Protein AF-A0A835UL61-F1 (afdb_monomer_lite)

InterPro domains:
  IPR015943 WD40/YVTN repeat-like-containing domain superfamily [G3DSA:2.130.10.10] (7-158)
  IPR036322 WD40-repeat-containing domain superfamily [SSF50978] (49-144)
  IPR045260 Guanine nucleotide-exchange factor Sec12-like [PTHR23284] (8-159)

Organism: Vanilla planifolia (NCBI:txid51239)

Structure (mmCIF, N/CA/C/O backbone):
data_AF-A0A835UL61-F1
#
_entry.id   AF-A0A835UL61-F1
#
loop_
_atom_site.group_PDB
_atom_site.id
_atom_site.type_symbol
_atom_site.label_atom_id
_atom_site.label_alt_id
_atom_site.label_comp_id
_atom_site.label_asym_id
_atom_site.label_entity_id
_atom_site.label_seq_id
_atom_site.pdbx_PDB_ins_code
_atom_site.Cartn_x
_atom_site.Cartn_y
_atom_site.Cartn_z
_atom_site.occupancy
_atom_site.B_iso_or_equiv
_atom_site.auth_seq_id
_atom_site.auth_comp_id
_atom_site.auth_asym_id
_atom_site.auth_atom_id
_atom_site.pdbx_PDB_model_num
ATOM 1 N N . MET A 1 1 ? -6.998 20.686 16.077 1.00 37.12 1 MET A N 1
ATOM 2 C CA . MET A 1 1 ? -5.991 19.841 15.405 1.00 37.12 1 MET A CA 1
ATOM 3 C C . MET A 1 1 ? -6.450 19.645 13.977 1.00 37.12 1 MET A C 1
ATOM 5 O O . MET A 1 1 ? -7.524 19.101 13.763 1.00 37.12 1 MET A O 1
ATOM 9 N N . GLU A 1 2 ? -5.721 20.209 13.023 1.00 37.12 2 GLU A N 1
ATOM 10 C CA . GLU A 1 2 ? -6.037 20.100 11.600 1.00 37.12 2 GLU A CA 1
ATOM 11 C C . GLU A 1 2 ? -5.732 18.664 11.149 1.00 37.12 2 GLU A C 1
ATOM 13 O O . GLU A 1 2 ? -4.652 18.146 11.436 1.00 37.12 2 GLU A O 1
ATOM 18 N N . ARG A 1 3 ? -6.698 17.980 10.522 1.00 50.25 3 ARG A N 1
ATOM 19 C CA . ARG A 1 3 ? -6.484 16.624 9.993 1.00 50.25 3 ARG A CA 1
ATOM 20 C C . ARG A 1 3 ? -5.3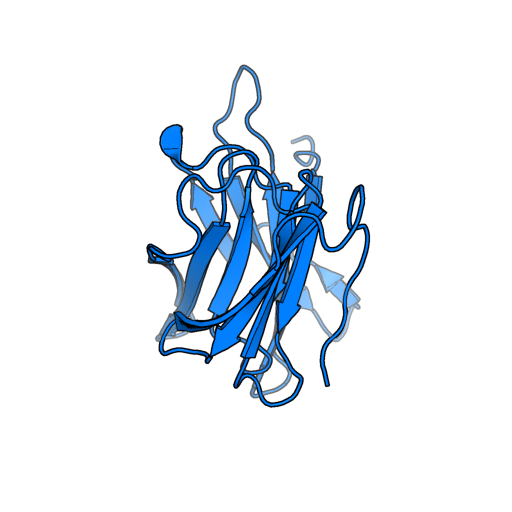74 16.697 8.946 1.00 50.25 3 ARG A C 1
ATOM 22 O O . ARG A 1 3 ? -5.535 17.383 7.939 1.00 50.25 3 ARG A O 1
ATOM 29 N N . ALA A 1 4 ? -4.266 15.995 9.174 1.00 51.75 4 ALA A N 1
ATOM 30 C CA . ALA A 1 4 ? -3.198 15.900 8.190 1.00 51.75 4 ALA A CA 1
ATOM 31 C C . ALA A 1 4 ? -3.766 15.359 6.866 1.00 51.75 4 ALA A C 1
ATOM 33 O O . ALA A 1 4 ? -4.466 14.344 6.829 1.00 51.75 4 ALA A O 1
ATOM 34 N N . LYS A 1 5 ? -3.524 16.091 5.775 1.00 61.44 5 LYS A N 1
ATOM 35 C CA . LYS A 1 5 ? -4.080 15.796 4.453 1.00 61.44 5 LYS A CA 1
ATOM 36 C C . LYS A 1 5 ? -3.384 14.557 3.880 1.00 61.44 5 LYS A C 1
ATOM 38 O O . LYS A 1 5 ? -2.250 14.650 3.420 1.00 61.44 5 LYS A O 1
ATOM 43 N N . GLY A 1 6 ? -4.051 13.403 3.932 1.00 66.38 6 GLY A N 1
ATOM 44 C CA . GLY A 1 6 ? -3.567 12.171 3.301 1.00 66.38 6 GLY A CA 1
ATOM 45 C C . GLY A 1 6 ? -3.378 12.348 1.790 1.00 66.38 6 GLY A C 1
ATOM 46 O O . GLY A 1 6 ? -4.195 13.004 1.142 1.00 66.38 6 GLY A O 1
ATOM 47 N N . SER A 1 7 ? -2.296 11.795 1.236 1.00 85.44 7 SER A N 1
ATOM 48 C CA . SER A 1 7 ? -2.016 11.802 -0.210 1.00 85.44 7 SER A CA 1
ATOM 49 C C . SER A 1 7 ? -2.665 10.628 -0.935 1.00 85.44 7 SER A C 1
ATOM 51 O O . SER A 1 7 ? -3.016 10.746 -2.105 1.00 85.44 7 SER A O 1
ATOM 53 N N . CYS A 1 8 ? -2.812 9.499 -0.248 1.00 93.62 8 CYS A N 1
ATOM 54 C CA . CYS A 1 8 ? -3.314 8.249 -0.800 1.00 93.62 8 CYS A CA 1
ATOM 55 C C . CYS A 1 8 ? -4.001 7.433 0.297 1.00 93.62 8 CYS A C 1
ATOM 57 O O . CYS A 1 8 ? -3.710 7.602 1.483 1.00 93.62 8 CYS A O 1
ATOM 59 N N . ALA A 1 9 ? -4.923 6.554 -0.087 1.00 96.12 9 ALA A N 1
ATOM 60 C CA . ALA A 1 9 ? -5.604 5.661 0.841 1.00 96.12 9 ALA A CA 1
ATOM 61 C C . ALA A 1 9 ? -6.087 4.391 0.137 1.00 96.12 9 ALA A C 1
ATOM 63 O O . ALA A 1 9 ? -6.297 4.401 -1.076 1.00 96.12 9 ALA A O 1
ATOM 64 N N . 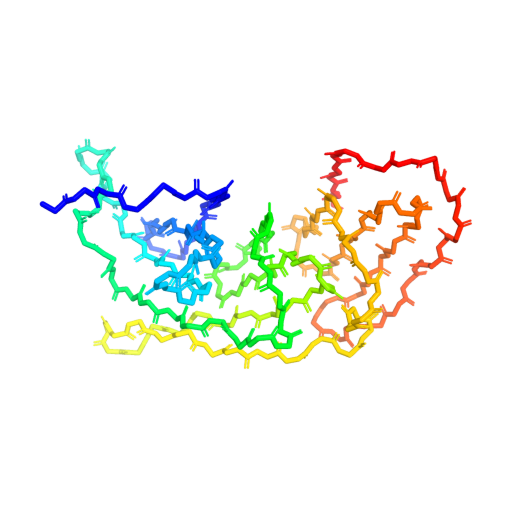SER A 1 10 ? -6.282 3.314 0.896 1.00 96.88 10 SER A N 1
ATOM 65 C CA . SER A 1 10 ? -6.922 2.091 0.407 1.00 96.88 10 SER A CA 1
ATOM 66 C C . SER A 1 10 ? -7.663 1.359 1.524 1.00 96.88 10 SER A C 1
ATOM 68 O O . SER A 1 10 ? -7.357 1.521 2.708 1.00 96.88 10 SER A O 1
ATOM 70 N N . TRP A 1 11 ? -8.656 0.560 1.141 1.00 96.50 11 TRP A N 1
ATOM 71 C CA . TRP A 1 11 ? -9.428 -0.269 2.061 1.00 96.50 11 TRP A CA 1
ATOM 72 C C . TRP A 1 11 ? -8.704 -1.580 2.341 1.00 96.50 11 TRP A C 1
ATOM 74 O O . TRP A 1 11 ? -8.285 -2.272 1.419 1.00 96.50 11 TRP A O 1
ATOM 84 N N . ILE A 1 12 ? -8.656 -1.964 3.611 1.00 95.62 12 ILE A N 1
ATOM 85 C CA . ILE A 1 12 ? -8.206 -3.275 4.061 1.00 95.62 12 ILE A CA 1
ATOM 86 C C . ILE A 1 12 ? -9.436 -4.034 4.543 1.00 95.62 12 ILE A C 1
ATOM 88 O O . ILE A 1 12 ? -10.032 -3.706 5.572 1.00 95.62 12 ILE A O 1
ATOM 92 N N . ARG A 1 13 ? -9.841 -5.042 3.772 1.00 92.19 13 ARG A N 1
ATOM 93 C CA . ARG A 1 13 ? -10.934 -5.944 4.139 1.00 92.19 13 ARG A CA 1
ATOM 94 C C . ARG A 1 13 ? -10.337 -7.159 4.819 1.00 92.19 13 ARG A C 1
ATOM 96 O O . ARG A 1 13 ? -9.512 -7.832 4.217 1.00 92.19 13 ARG A O 1
ATOM 103 N N . ARG A 1 14 ? -10.745 -7.422 6.055 1.00 87.44 14 ARG A N 1
ATOM 104 C CA . ARG A 1 14 ? -10.280 -8.567 6.839 1.00 87.44 14 ARG A CA 1
ATOM 105 C C . ARG A 1 14 ? -11.427 -9.556 7.067 1.00 87.44 14 ARG A C 1
ATOM 107 O O . ARG A 1 14 ? -12.590 -9.205 6.833 1.00 87.44 14 ARG A O 1
ATOM 114 N N . PRO A 1 15 ? -11.125 -10.780 7.531 1.00 79.50 15 PRO A N 1
ATOM 115 C CA . PRO A 1 15 ? -12.147 -11.703 8.011 1.00 79.50 15 PRO A CA 1
ATOM 116 C C . PRO A 1 15 ? -13.069 -11.064 9.068 1.00 79.50 15 PRO A C 1
ATOM 118 O O . PRO A 1 15 ? -12.748 -10.033 9.663 1.00 79.50 15 PRO A O 1
ATOM 121 N N . GLU A 1 16 ? -14.234 -11.677 9.296 1.00 79.62 16 GLU A N 1
ATOM 122 C CA . GLU A 1 16 ? -15.216 -11.243 10.312 1.00 79.62 16 GLU A CA 1
ATOM 123 C C . GLU A 1 16 ? -15.807 -9.834 10.094 1.00 79.62 16 GLU A C 1
ATOM 125 O O . GLU A 1 16 ? -16.258 -9.185 11.035 1.00 79.62 16 GLU A O 1
ATOM 130 N N . ASN A 1 17 ? -15.839 -9.346 8.847 1.00 73.12 17 ASN A N 1
ATOM 131 C CA . ASN A 1 17 ? -16.343 -8.013 8.477 1.00 73.12 17 ASN A CA 1
ATOM 132 C C . ASN A 1 17 ? -15.594 -6.841 9.139 1.00 73.12 17 ASN A C 1
ATOM 134 O O . ASN A 1 17 ? -16.114 -5.722 9.186 1.00 73.12 17 ASN A O 1
ATOM 138 N N . LYS A 1 18 ? -14.363 -7.059 9.617 1.00 85.81 18 LYS A N 1
ATOM 139 C CA . LYS A 1 18 ? -13.488 -5.963 10.039 1.00 85.81 18 LYS A CA 1
ATOM 140 C C . LYS A 1 18 ? -13.003 -5.218 8.793 1.00 85.81 18 LYS A C 1
ATOM 142 O O . LYS A 1 18 ? -12.308 -5.778 7.944 1.00 85.81 18 LYS A O 1
ATOM 147 N N . VAL A 1 19 ? -13.374 -3.946 8.685 1.00 93.31 19 VAL A N 1
ATOM 148 C CA . VAL A 1 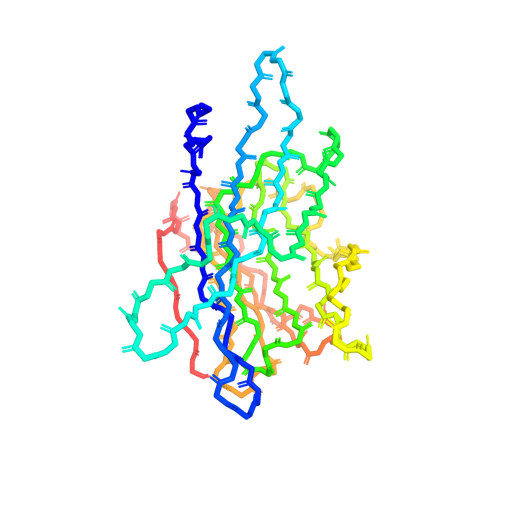19 ? -12.954 -3.071 7.587 1.00 93.31 19 VAL A CA 1
ATOM 149 C C . VAL A 1 19 ? -12.087 -1.962 8.157 1.00 93.31 19 VAL A C 1
ATOM 151 O O . VAL A 1 19 ? -12.496 -1.240 9.066 1.00 93.31 19 VAL A O 1
ATOM 154 N N . LEU A 1 20 ? -10.883 -1.833 7.615 1.00 95.00 20 LEU A N 1
ATOM 155 C CA . LEU A 1 20 ? -9.940 -0.781 7.965 1.00 95.00 20 LEU A CA 1
ATOM 156 C C . LEU A 1 20 ? -9.617 0.042 6.716 1.00 95.00 20 LEU A C 1
ATOM 158 O O . LEU A 1 20 ? -9.828 -0.404 5.589 1.00 95.00 20 LEU A O 1
ATOM 162 N N . ALA A 1 21 ? -9.074 1.233 6.907 1.00 96.44 21 ALA A N 1
ATOM 163 C CA .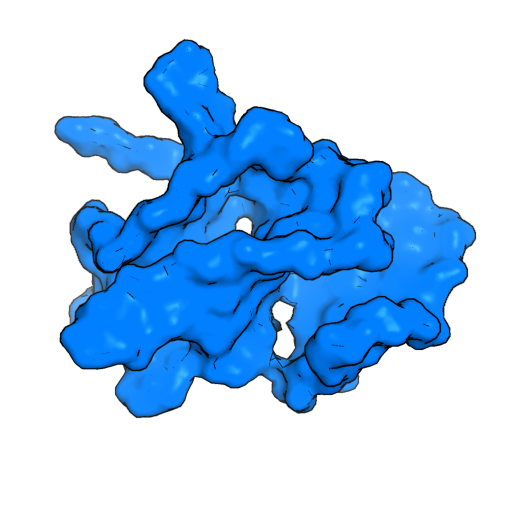 ALA A 1 21 ? -8.503 2.043 5.844 1.00 96.44 21 ALA A CA 1
ATOM 164 C C . ALA A 1 21 ? -7.059 2.383 6.197 1.00 96.44 21 ALA A C 1
ATOM 166 O O . ALA A 1 21 ? -6.798 2.888 7.287 1.00 96.44 21 ALA A O 1
ATOM 167 N N . VAL A 1 22 ? -6.133 2.135 5.276 1.00 97.38 22 VAL A N 1
ATOM 168 C CA . VAL A 1 22 ? -4.779 2.687 5.356 1.00 97.38 22 VAL A CA 1
ATOM 169 C C . VAL A 1 22 ? -4.752 4.022 4.628 1.00 97.38 22 VAL A C 1
ATOM 171 O O . VAL A 1 22 ? -5.308 4.153 3.539 1.00 97.38 22 VAL A O 1
ATOM 174 N N . VAL A 1 23 ? -4.115 5.016 5.236 1.00 97.06 23 VAL A N 1
ATOM 175 C CA . VAL A 1 23 ? -3.935 6.362 4.696 1.00 97.06 23 VAL A CA 1
ATOM 176 C C . VAL A 1 23 ? -2.455 6.705 4.753 1.00 97.06 23 VAL A C 1
ATOM 178 O O . VAL A 1 23 ? -1.835 6.642 5.814 1.00 97.06 23 VAL A O 1
ATOM 181 N N . GLY A 1 24 ? -1.895 7.084 3.610 1.00 96.31 24 GLY A N 1
ATOM 182 C CA . GLY A 1 24 ? -0.529 7.572 3.495 1.00 96.31 24 GLY A CA 1
ATOM 183 C C . GLY A 1 24 ? -0.484 9.086 3.596 1.00 96.31 24 GLY A C 1
ATOM 184 O O . GLY A 1 24 ? -1.271 9.791 2.961 1.00 96.31 24 GLY A O 1
ATOM 185 N N . GLN A 1 25 ? 0.452 9.589 4.387 1.00 94.75 25 GLN A N 1
ATOM 186 C CA . GLN A 1 25 ? 0.753 11.005 4.514 1.00 94.75 25 GLN A CA 1
ATOM 187 C C . GLN A 1 25 ? 2.197 11.235 4.063 1.00 94.75 25 GLN A C 1
ATOM 189 O O . GLN A 1 25 ? 3.113 10.586 4.578 1.00 94.75 25 GLN A O 1
ATOM 194 N N . PRO A 1 26 ? 2.425 12.130 3.090 1.00 93.44 26 PRO A N 1
ATOM 195 C CA . PRO A 1 26 ? 3.767 12.439 2.641 1.00 93.44 26 PRO A CA 1
ATOM 196 C C . PRO A 1 26 ? 4.491 13.264 3.703 1.00 93.44 26 PRO A C 1
ATOM 198 O O . PRO A 1 26 ? 3.876 13.991 4.487 1.00 93.44 26 PRO A O 1
ATOM 201 N N . ARG A 1 27 ? 5.819 13.193 3.679 1.00 92.00 27 ARG A N 1
ATOM 202 C CA . ARG A 1 27 ? 6.684 14.032 4.499 1.00 92.00 27 ARG A CA 1
ATOM 203 C C . ARG A 1 27 ? 6.377 15.509 4.253 1.00 92.00 27 ARG A C 1
ATOM 205 O O . ARG A 1 27 ? 6.219 15.948 3.112 1.00 92.00 27 ARG A O 1
ATOM 212 N N . SER A 1 28 ? 6.344 16.279 5.332 1.00 88.50 28 SER A N 1
ATOM 213 C CA . SER A 1 28 ? 6.245 17.736 5.315 1.00 88.50 28 SER A CA 1
ATOM 214 C C . SER A 1 28 ? 7.536 18.359 5.856 1.00 88.50 28 SER A C 1
ATOM 216 O O . SER A 1 28 ? 8.459 17.658 6.267 1.00 88.50 28 SER A O 1
ATOM 218 N N . LYS A 1 29 ? 7.618 19.695 5.894 1.00 85.50 29 LYS A N 1
ATOM 219 C CA . LYS A 1 29 ? 8.760 20.391 6.516 1.00 85.50 29 LYS A CA 1
ATOM 220 C C . LYS A 1 29 ? 8.909 20.081 8.011 1.00 85.50 29 LYS A C 1
ATOM 222 O O . LYS A 1 29 ? 9.985 20.277 8.559 1.00 85.50 29 LYS A O 1
ATOM 227 N N . THR A 1 30 ? 7.831 19.656 8.664 1.00 86.75 30 THR A N 1
ATOM 228 C CA . THR A 1 30 ? 7.738 19.528 10.124 1.00 86.75 30 THR A CA 1
ATOM 229 C C . THR A 1 30 ? 7.407 18.113 10.584 1.00 86.75 30 THR A C 1
ATOM 231 O O . THR A 1 30 ? 7.324 17.877 11.786 1.00 86.75 30 THR A O 1
ATOM 234 N N . SER A 1 31 ? 7.160 17.176 9.665 1.00 87.38 31 SER A N 1
ATOM 235 C CA . SER A 1 31 ? 6.708 15.823 10.005 1.00 87.38 31 SER A CA 1
ATOM 236 C C . SER A 1 31 ? 7.225 14.795 8.996 1.00 87.38 31 SER A C 1
ATOM 238 O O . SER A 1 31 ? 7.253 15.095 7.797 1.00 87.38 31 SER A O 1
ATOM 240 N N . PRO A 1 32 ? 7.627 13.595 9.450 1.00 92.06 32 PRO A N 1
ATOM 241 C CA . PRO A 1 32 ? 8.037 12.506 8.570 1.00 92.06 32 PRO A CA 1
ATOM 242 C C . PRO A 1 32 ? 6.861 11.999 7.724 1.00 92.06 32 PRO A C 1
ATOM 244 O O . PRO A 1 32 ? 5.711 12.390 7.930 1.00 92.06 32 PRO A O 1
ATOM 247 N N . ALA A 1 33 ? 7.154 11.137 6.750 1.00 93.94 33 ALA A N 1
ATOM 248 C CA . ALA A 1 33 ? 6.103 10.400 6.059 1.00 93.94 33 ALA A CA 1
ATOM 249 C C . ALA A 1 33 ? 5.503 9.361 7.020 1.00 93.94 33 ALA A C 1
ATOM 251 O O . ALA A 1 33 ? 6.233 8.705 7.764 1.00 93.94 33 ALA A O 1
ATOM 252 N N . LEU A 1 34 ? 4.179 9.229 7.021 1.00 95.06 34 LEU A N 1
ATOM 253 C CA . LEU A 1 34 ? 3.445 8.414 7.989 1.00 95.06 34 LEU A CA 1
ATOM 254 C C . LEU A 1 34 ? 2.377 7.579 7.287 1.00 95.06 34 LEU A C 1
ATOM 256 O O . LEU A 1 34 ? 1.710 8.045 6.362 1.00 95.06 34 LEU A O 1
ATOM 260 N N . LEU A 1 35 ? 2.168 6.366 7.783 1.00 96.44 35 LEU A N 1
ATOM 261 C CA . LEU A 1 35 ? 1.007 5.541 7.483 1.00 96.44 35 LEU A CA 1
ATOM 262 C C . LEU A 1 35 ? 0.093 5.520 8.705 1.00 96.44 35 LEU A C 1
ATOM 264 O O . LEU A 1 35 ? 0.541 5.223 9.810 1.00 96.44 35 LEU A O 1
ATOM 268 N N . GLY A 1 36 ? -1.185 5.829 8.509 1.00 95.50 36 GLY A N 1
ATOM 269 C CA . GLY A 1 36 ? -2.223 5.702 9.528 1.00 95.50 36 GLY A CA 1
ATOM 270 C C . GLY A 1 36 ? -3.242 4.653 9.116 1.00 95.50 36 GLY A C 1
ATOM 271 O O . GLY A 1 36 ? -3.711 4.665 7.980 1.00 95.50 36 GLY A O 1
ATOM 272 N N . VAL A 1 37 ? -3.599 3.759 10.031 1.00 95.50 37 VAL A N 1
ATOM 273 C CA . VAL A 1 37 ? -4.684 2.793 9.846 1.00 95.50 37 VAL A CA 1
ATOM 274 C C . VAL A 1 37 ? -5.871 3.242 10.679 1.00 95.50 37 VAL A C 1
ATOM 276 O O . VAL A 1 37 ? -5.723 3.541 11.859 1.00 95.50 37 VAL A O 1
ATOM 279 N N . TYR A 1 38 ? -7.048 3.281 10.072 1.00 95.06 38 TYR A N 1
ATOM 280 C CA . TYR A 1 38 ? -8.296 3.725 10.682 1.00 95.06 38 TYR A CA 1
ATOM 281 C C . TYR A 1 38 ? -9.313 2.594 10.631 1.00 95.06 38 TYR A C 1
ATOM 283 O O . TYR A 1 38 ? -9.397 1.890 9.625 1.00 95.06 38 TYR A O 1
ATOM 291 N N . ALA A 1 39 ? -10.099 2.423 11.690 1.00 93.44 39 ALA A N 1
ATOM 292 C CA . ALA A 1 39 ? -11.190 1.455 11.683 1.00 93.44 39 ALA A CA 1
ATOM 293 C C . ALA A 1 39 ? -12.452 2.085 11.091 1.00 93.44 39 ALA A C 1
ATOM 295 O O . ALA A 1 39 ? -12.768 3.232 11.398 1.00 93.44 39 ALA A O 1
ATOM 296 N N . LEU A 1 40 ? -13.177 1.342 10.257 1.00 94.06 40 LEU A N 1
ATOM 297 C CA . LEU A 1 40 ? -14.508 1.729 9.803 1.00 94.06 40 LEU A CA 1
ATOM 298 C C . LEU A 1 40 ? -15.550 1.181 10.778 1.00 94.06 40 LEU A C 1
ATOM 300 O O . LEU A 1 40 ? -15.674 -0.033 10.944 1.00 94.06 40 LEU A O 1
ATOM 304 N N . ASP A 1 41 ? -16.343 2.066 11.371 1.00 90.69 41 ASP A N 1
ATOM 305 C CA . ASP A 1 41 ? -17.584 1.662 12.017 1.00 90.69 41 ASP A CA 1
ATOM 306 C C . ASP A 1 41 ? -18.619 1.354 10.932 1.00 90.69 41 ASP A C 1
ATOM 308 O O . ASP A 1 41 ? -19.138 2.242 10.255 1.00 90.69 41 ASP A O 1
ATOM 312 N N . THR A 1 42 ? -18.919 0.070 10.758 1.00 86.25 42 THR A N 1
ATOM 313 C CA . THR A 1 42 ? -19.849 -0.418 9.734 1.00 86.25 42 THR A CA 1
ATOM 314 C C . THR A 1 42 ? -21.296 0.001 9.986 1.00 86.25 42 THR A C 1
ATOM 316 O O . THR A 1 42 ? -22.088 -0.004 9.046 1.00 86.25 42 THR A O 1
ATOM 319 N N . LYS A 1 43 ? -21.659 0.395 11.216 1.00 89.31 43 LYS A N 1
ATOM 320 C CA . LYS A 1 43 ? -23.017 0.850 11.551 1.00 89.31 43 LYS A CA 1
ATOM 321 C C . LYS A 1 43 ? -23.237 2.303 11.161 1.00 89.31 43 LYS A C 1
ATOM 323 O O . LYS A 1 43 ? -24.308 2.649 10.674 1.00 89.31 43 LYS A O 1
ATOM 328 N N . THR A 1 44 ? -22.236 3.148 11.395 1.00 92.38 44 THR A N 1
ATOM 329 C CA . THR A 1 44 ? -22.305 4.586 11.092 1.00 92.38 44 THR A CA 1
ATOM 330 C C . THR A 1 44 ? -21.696 4.936 9.735 1.00 92.38 44 THR A C 1
ATOM 332 O O . THR A 1 44 ? -21.903 6.043 9.248 1.00 92.38 44 THR A O 1
ATOM 335 N N . ALA A 1 45 ? -20.977 3.995 9.112 1.00 90.38 45 ALA A N 1
ATOM 336 C CA . ALA A 1 45 ? -20.175 4.192 7.906 1.00 90.38 45 ALA A CA 1
ATOM 337 C C . ALA A 1 45 ? -19.123 5.309 8.058 1.00 90.38 45 ALA A C 1
ATOM 339 O O . ALA A 1 45 ? -18.787 5.998 7.093 1.00 90.38 45 ALA A O 1
ATOM 340 N N . LEU A 1 46 ? -18.593 5.486 9.272 1.00 93.38 46 LEU A N 1
ATOM 341 C CA . LEU A 1 46 ? -17.584 6.494 9.590 1.00 93.38 46 LEU A CA 1
ATOM 342 C C . LEU A 1 46 ? -16.253 5.846 9.962 1.00 93.38 46 LEU A C 1
ATOM 344 O O . LEU A 1 46 ? -16.204 4.841 10.669 1.00 93.38 46 LEU A O 1
ATOM 348 N N . LEU A 1 47 ? -15.159 6.452 9.502 1.00 92.75 47 LEU A N 1
ATOM 349 C CA . LEU A 1 47 ? -13.828 6.115 9.994 1.00 92.75 47 LEU A CA 1
ATOM 350 C C . LEU A 1 47 ? -13.646 6.640 11.419 1.00 92.75 47 LE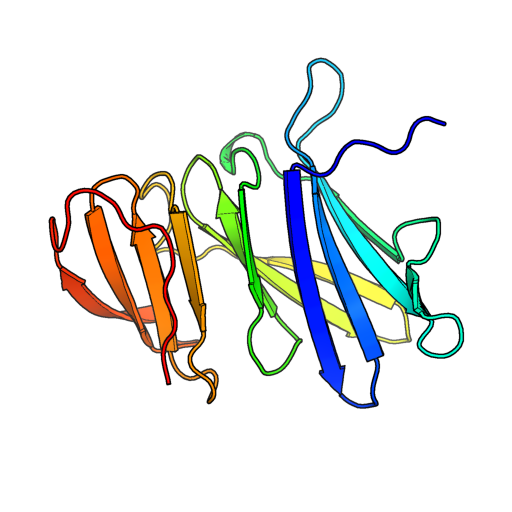U A C 1
ATOM 352 O O . LEU A 1 47 ? -14.147 7.717 11.762 1.00 92.75 47 LEU A O 1
ATOM 356 N N . SER A 1 48 ? -12.879 5.901 12.217 1.00 93.19 48 SER A N 1
ATOM 357 C CA . SER A 1 48 ? -12.440 6.331 13.537 1.00 93.19 48 SER A CA 1
ATOM 358 C C . SER A 1 48 ? -11.794 7.723 13.454 1.00 93.19 48 SER A C 1
ATOM 360 O O . SER A 1 48 ? -11.096 8.029 12.481 1.00 93.19 48 SER A O 1
ATOM 362 N N . PRO A 1 49 ? -12.041 8.610 14.435 1.00 90.56 49 PRO A N 1
ATOM 363 C CA . PRO A 1 49 ? -11.482 9.960 14.410 1.00 90.56 49 PRO A CA 1
ATOM 364 C C . PRO A 1 49 ? -9.951 9.934 14.474 1.00 90.56 49 PRO A C 1
ATOM 366 O O . PRO A 1 49 ? -9.301 10.714 13.776 1.00 90.56 49 PRO A O 1
ATOM 369 N N . ASP A 1 50 ? -9.417 8.992 15.250 1.00 91.88 50 ASP A N 1
ATOM 370 C CA . ASP A 1 50 ? -7.997 8.741 15.441 1.00 91.88 50 ASP A CA 1
ATOM 371 C C . ASP A 1 50 ? -7.589 7.416 14.779 1.00 91.88 50 ASP A C 1
ATOM 373 O O . ASP A 1 50 ? -8.413 6.494 14.673 1.00 91.88 50 ASP A O 1
ATOM 377 N N . PRO A 1 51 ? -6.336 7.303 14.308 1.00 93.06 51 PRO A N 1
ATOM 378 C CA . PRO A 1 51 ? -5.832 6.050 13.773 1.00 93.06 51 PRO A CA 1
ATOM 379 C C . PRO A 1 51 ? -5.766 4.991 14.880 1.00 93.06 51 PRO A C 1
ATOM 381 O O . PRO A 1 51 ? -5.298 5.259 15.983 1.00 93.06 51 PRO A O 1
ATOM 384 N N . VAL A 1 52 ? -6.185 3.764 14.564 1.00 93.19 52 VAL A N 1
ATOM 385 C CA . VAL A 1 52 ? -5.991 2.599 15.444 1.00 93.19 52 VAL A CA 1
ATOM 386 C C . VAL A 1 52 ? -4.523 2.187 15.525 1.00 93.19 52 VAL A C 1
ATOM 388 O O . VAL A 1 52 ? -4.124 1.496 16.457 1.00 93.19 52 VAL A O 1
ATOM 391 N N . LEU A 1 53 ? -3.726 2.603 14.540 1.00 93.69 53 LEU A N 1
ATOM 392 C CA . LEU A 1 53 ? -2.296 2.357 14.471 1.00 93.69 53 LEU A CA 1
ATOM 393 C C . LEU A 1 53 ? -1.627 3.361 13.529 1.00 93.69 53 LEU A C 1
ATOM 395 O O . LEU A 1 53 ? -2.179 3.704 12.482 1.00 93.69 53 LEU A O 1
ATOM 399 N N . THR A 1 54 ? -0.407 3.771 13.865 1.00 94.25 54 THR A N 1
ATOM 400 C CA . THR A 1 54 ? 0.468 4.556 12.991 1.00 94.25 54 THR A CA 1
ATOM 401 C C . THR A 1 54 ? 1.808 3.856 12.778 1.00 94.25 54 THR A C 1
ATOM 403 O O . THR A 1 54 ? 2.284 3.109 13.631 1.00 94.25 54 THR A O 1
ATOM 406 N N . CYS A 1 55 ? 2.420 4.087 11.620 1.00 94.38 55 CYS A N 1
ATOM 407 C CA . CYS A 1 55 ? 3.754 3.607 11.281 1.00 94.38 55 CYS A CA 1
ATOM 408 C C . CYS A 1 55 ? 4.520 4.727 10.575 1.00 94.38 55 CYS A C 1
ATOM 410 O O . CYS A 1 55 ? 4.040 5.289 9.589 1.00 94.38 55 CYS A O 1
ATOM 412 N N . GLU A 1 56 ? 5.690 5.077 11.102 1.00 94.12 56 GLU A N 1
ATOM 413 C CA . GLU A 1 56 ? 6.577 6.050 10.471 1.00 94.12 56 GLU A CA 1
ATOM 414 C C . GLU A 1 56 ? 7.377 5.401 9.345 1.00 94.12 56 GLU A C 1
ATOM 416 O O . GLU A 1 56 ? 7.862 4.279 9.482 1.00 94.12 56 GLU A O 1
ATOM 421 N N . MET A 1 57 ? 7.493 6.112 8.223 1.00 91.81 57 MET A N 1
ATOM 422 C CA . MET A 1 57 ? 8.310 5.692 7.092 1.00 91.81 57 MET A CA 1
ATOM 423 C C . MET A 1 57 ? 9.690 6.335 7.171 1.00 91.81 57 MET A C 1
ATOM 425 O O . MET A 1 57 ? 9.832 7.541 7.413 1.00 91.81 57 MET A O 1
ATOM 429 N N . GLU A 1 58 ? 10.709 5.528 6.908 1.00 90.44 58 GLU A N 1
ATOM 430 C CA . GLU A 1 58 ? 12.095 5.966 6.933 1.00 90.44 58 GLU A CA 1
ATOM 431 C C . GLU A 1 58 ? 12.373 6.918 5.762 1.00 90.44 58 GLU A C 1
ATOM 433 O O . GLU A 1 58 ? 11.668 6.951 4.749 1.00 90.44 58 GLU A O 1
ATOM 438 N N . GLU A 1 59 ? 13.412 7.744 5.875 1.00 87.44 59 GLU A N 1
ATOM 439 C CA . GLU A 1 59 ? 13.757 8.681 4.800 1.00 87.44 59 GLU A CA 1
ATOM 440 C C . GLU A 1 59 ? 14.155 7.957 3.504 1.00 87.44 59 GLU A C 1
ATOM 442 O O . GLU A 1 59 ? 13.857 8.419 2.393 1.00 87.44 59 GLU A O 1
ATOM 447 N N . GLU A 1 60 ? 14.780 6.789 3.632 1.00 88.50 60 GLU A N 1
ATOM 448 C CA . GLU A 1 60 ? 15.142 5.927 2.511 1.00 88.50 60 GLU A CA 1
ATOM 449 C C . GLU A 1 60 ? 13.938 5.319 1.787 1.00 88.50 60 GLU A C 1
ATOM 451 O O . GLU A 1 60 ? 14.037 5.083 0.585 1.00 88.50 60 GLU A O 1
ATOM 456 N N . ASP A 1 61 ? 12.784 5.193 2.447 1.00 87.75 61 ASP A N 1
ATOM 457 C CA . ASP A 1 61 ? 11.568 4.643 1.839 1.00 87.75 61 ASP A CA 1
ATOM 458 C C . ASP A 1 61 ? 10.920 5.612 0.845 1.00 87.75 61 ASP A C 1
ATOM 460 O O . ASP A 1 61 ? 10.278 5.193 -0.118 1.00 87.75 61 ASP A O 1
ATOM 464 N N . GLY A 1 62 ? 11.083 6.921 1.056 1.00 91.50 62 GLY A N 1
ATOM 465 C CA . GLY A 1 62 ? 10.388 7.957 0.290 1.00 91.50 62 GLY A CA 1
ATOM 466 C C . GLY A 1 62 ? 8.941 8.182 0.747 1.00 91.50 62 GLY A C 1
ATOM 467 O O . GLY A 1 62 ? 8.529 7.743 1.817 1.00 91.50 62 GLY A O 1
ATOM 468 N N . ASN A 1 63 ? 8.161 8.920 -0.049 1.00 94.25 63 ASN A N 1
ATOM 469 C CA . ASN A 1 63 ? 6.778 9.267 0.303 1.00 94.25 63 ASN A CA 1
ATOM 470 C C . ASN A 1 63 ? 5.784 8.224 -0.223 1.00 94.25 63 ASN A C 1
ATOM 472 O O . ASN A 1 63 ? 5.956 7.793 -1.365 1.00 94.25 63 ASN A O 1
ATOM 476 N N . PRO A 1 64 ? 4.723 7.882 0.533 1.00 95.56 64 PRO A N 1
ATOM 477 C CA . PRO A 1 64 ? 3.668 6.994 0.061 1.00 95.56 64 PRO A CA 1
ATOM 478 C C . PRO A 1 64 ? 2.846 7.669 -1.045 1.00 95.56 64 PRO A C 1
ATOM 480 O O . PRO A 1 64 ? 2.423 8.826 -0.915 1.00 95.56 64 PRO A O 1
ATOM 483 N N . VAL A 1 65 ? 2.618 6.935 -2.135 1.00 94.56 65 VAL A N 1
ATOM 484 C CA . VAL A 1 65 ? 1.865 7.408 -3.310 1.00 94.56 65 VAL A CA 1
ATOM 485 C C . VAL A 1 65 ? 0.621 6.573 -3.614 1.00 94.56 65 VAL A C 1
ATOM 487 O O . VAL A 1 65 ? -0.297 7.072 -4.258 1.00 94.56 65 VAL A O 1
ATOM 490 N N . GLY A 1 66 ? 0.562 5.325 -3.148 1.00 95.12 66 GLY A N 1
ATOM 491 C CA . GLY A 1 66 ? -0.539 4.409 -3.426 1.00 95.12 66 GLY A CA 1
ATOM 492 C C . GLY A 1 66 ? -0.371 3.080 -2.700 1.00 95.12 66 GLY A C 1
ATOM 493 O O . GLY A 1 66 ? 0.712 2.769 -2.208 1.00 95.12 66 GLY A O 1
ATOM 494 N N . PHE A 1 67 ? -1.444 2.295 -2.644 1.00 97.00 67 PHE A N 1
ATOM 495 C CA . PHE A 1 67 ? -1.458 1.006 -1.956 1.00 97.00 67 PHE A CA 1
ATOM 496 C C . PHE A 1 67 ? -2.155 -0.057 -2.796 1.00 97.00 67 PHE A C 1
ATOM 498 O O . PHE A 1 67 ? -3.164 0.228 -3.438 1.00 97.00 67 PHE A O 1
ATOM 505 N N . ALA A 1 68 ? -1.679 -1.291 -2.689 1.00 97.06 68 ALA A N 1
ATOM 506 C CA . ALA A 1 68 ? -2.412 -2.486 -3.076 1.00 97.06 68 ALA A CA 1
ATOM 507 C C . ALA A 1 68 ? -2.496 -3.410 -1.864 1.00 97.06 68 ALA A C 1
ATOM 509 O O . ALA A 1 68 ? -1.475 -3.751 -1.270 1.00 97.06 68 ALA A O 1
ATOM 510 N N . VAL A 1 69 ? -3.712 -3.786 -1.479 1.00 97.19 69 VAL A N 1
ATOM 511 C CA . VAL A 1 69 ? -3.957 -4.661 -0.330 1.00 97.19 69 VAL A CA 1
ATOM 512 C C . VAL A 1 69 ? -4.143 -6.084 -0.832 1.00 97.19 69 VAL A C 1
ATOM 514 O O . VAL A 1 69 ? -4.895 -6.300 -1.782 1.00 97.19 69 VAL A O 1
ATOM 517 N N . HIS A 1 70 ? -3.459 -7.042 -0.210 1.00 96.69 70 HIS A N 1
ATOM 518 C CA . HIS A 1 70 ? -3.625 -8.450 -0.545 1.00 96.69 70 HIS A CA 1
ATOM 519 C C . HIS A 1 70 ? -5.065 -8.895 -0.218 1.00 96.69 70 HIS A C 1
ATOM 521 O O . HIS A 1 70 ? -5.590 -8.486 0.822 1.00 96.69 70 HIS A O 1
ATOM 527 N N . PRO A 1 71 ? -5.723 -9.744 -1.035 1.00 94.88 71 PRO A N 1
ATOM 528 C CA . PRO A 1 71 ? -7.114 -10.155 -0.809 1.00 94.88 71 PRO A CA 1
ATOM 529 C C . PRO A 1 71 ? -7.381 -10.792 0.561 1.00 94.88 71 PRO A C 1
ATOM 531 O O . PRO A 1 71 ? -8.494 -10.702 1.072 1.00 94.88 71 PRO A O 1
ATOM 534 N N . GLY A 1 72 ? -6.360 -11.401 1.176 1.00 93.31 72 GLY A N 1
ATOM 535 C CA . GLY A 1 72 ? -6.440 -11.937 2.540 1.00 93.31 72 GLY A CA 1
ATOM 536 C C . GLY A 1 72 ? -6.548 -10.870 3.642 1.00 93.31 72 GLY A C 1
ATOM 537 O O . GLY A 1 72 ? -6.959 -11.184 4.754 1.00 93.31 72 GLY A O 1
ATOM 538 N N . GLY A 1 73 ? -6.201 -9.609 3.359 1.00 93.62 73 GLY A N 1
ATOM 539 C CA . GLY A 1 73 ? -6.332 -8.494 4.305 1.00 93.62 73 GLY A CA 1
ATOM 540 C C . GLY A 1 73 ? -5.296 -8.459 5.432 1.00 93.62 73 GLY A C 1
ATOM 541 O O . GLY A 1 73 ? -5.442 -7.681 6.377 1.00 93.62 73 GLY A O 1
ATOM 542 N N . GLU A 1 74 ? -4.272 -9.304 5.362 1.00 93.56 74 GLU A N 1
ATOM 543 C CA . GLU A 1 74 ? -3.202 -9.402 6.366 1.00 93.56 74 GLU A CA 1
ATOM 544 C C . GLU A 1 74 ? -1.944 -8.635 5.963 1.00 93.56 74 GLU A C 1
ATOM 546 O O . GLU A 1 74 ? -1.057 -8.420 6.779 1.00 93.56 74 GLU A O 1
ATOM 551 N N . GLU A 1 75 ? -1.868 -8.172 4.719 1.00 95.69 75 GLU A N 1
ATOM 552 C CA . GLU A 1 75 ? -0.719 -7.438 4.213 1.00 95.69 75 GLU A CA 1
ATOM 553 C C . GLU A 1 75 ? -1.108 -6.503 3.069 1.00 95.69 75 GLU A C 1
ATOM 555 O O . GLU A 1 75 ? -2.141 -6.660 2.407 1.00 95.69 75 GLU A O 1
ATOM 560 N N . PHE A 1 76 ? -0.267 -5.504 2.836 1.00 97.19 76 PHE A N 1
ATOM 561 C CA . PHE A 1 76 ? -0.396 -4.605 1.701 1.00 97.19 76 PHE A CA 1
ATOM 562 C C . PHE A 1 76 ? 0.964 -4.081 1.259 1.00 97.19 76 PHE A C 1
ATOM 564 O O . PHE A 1 76 ? 1.896 -3.924 2.049 1.00 97.19 76 PHE A O 1
ATOM 571 N N . VAL A 1 77 ? 1.055 -3.746 -0.022 1.00 97.19 77 VAL A N 1
ATOM 572 C CA . VAL A 1 77 ? 2.217 -3.086 -0.604 1.00 97.19 77 VAL A CA 1
ATOM 573 C C . VAL A 1 77 ? 1.916 -1.602 -0.758 1.00 97.19 77 VAL A C 1
ATOM 575 O O . VAL A 1 77 ? 0.889 -1.212 -1.312 1.00 97.19 77 VAL A O 1
ATOM 578 N N . CYS A 1 78 ? 2.831 -0.772 -0.272 1.00 96.81 78 CYS A N 1
ATOM 579 C CA . CYS A 1 78 ? 2.853 0.667 -0.474 1.00 96.81 78 CYS A CA 1
ATOM 580 C C . CYS A 1 78 ? 3.791 0.994 -1.640 1.00 96.81 78 CYS A C 1
ATOM 582 O O . CYS A 1 78 ? 4.980 0.669 -1.588 1.00 96.81 78 CYS A O 1
ATOM 584 N N . ALA A 1 79 ? 3.276 1.652 -2.677 1.00 95.62 79 ALA A N 1
ATOM 585 C CA . ALA A 1 79 ? 4.117 2.326 -3.656 1.00 95.62 79 ALA A CA 1
ATOM 586 C C . ALA A 1 79 ? 4.653 3.610 -3.028 1.00 95.62 79 ALA A C 1
ATOM 588 O O . ALA A 1 79 ? 3.907 4.390 -2.427 1.00 95.62 79 ALA A O 1
ATOM 589 N N . THR A 1 80 ? 5.944 3.848 -3.213 1.00 95.06 80 THR A N 1
ATOM 590 C CA . THR A 1 80 ? 6.619 5.049 -2.743 1.00 95.06 80 THR A CA 1
ATOM 591 C C . THR A 1 80 ? 7.280 5.788 -3.897 1.00 95.06 80 THR A C 1
ATOM 593 O O . THR A 1 80 ? 7.414 5.280 -5.011 1.00 95.06 80 THR A O 1
ATOM 596 N N . THR A 1 81 ? 7.764 6.997 -3.630 1.00 93.00 81 THR A N 1
ATOM 597 C CA . THR A 1 81 ? 8.581 7.748 -4.595 1.00 93.00 81 THR A CA 1
ATOM 598 C C . THR A 1 81 ? 9.923 7.083 -4.925 1.00 93.00 81 THR A C 1
ATOM 600 O O . THR A 1 81 ? 10.597 7.537 -5.845 1.00 93.00 81 THR A O 1
ATOM 603 N N . LYS A 1 82 ? 10.344 6.050 -4.180 1.00 91.81 82 LYS A N 1
ATOM 604 C CA . LYS A 1 82 ? 11.634 5.361 -4.358 1.00 91.81 82 LYS A CA 1
ATOM 605 C C . LYS A 1 82 ? 11.498 3.879 -4.749 1.00 91.81 82 LYS A C 1
ATOM 607 O O . LYS A 1 82 ? 12.486 3.287 -5.173 1.00 91.81 82 LYS A O 1
ATOM 612 N N . GLY A 1 83 ? 10.309 3.284 -4.659 1.00 93.50 83 GLY A N 1
ATOM 613 C CA . GLY A 1 83 ? 10.079 1.874 -4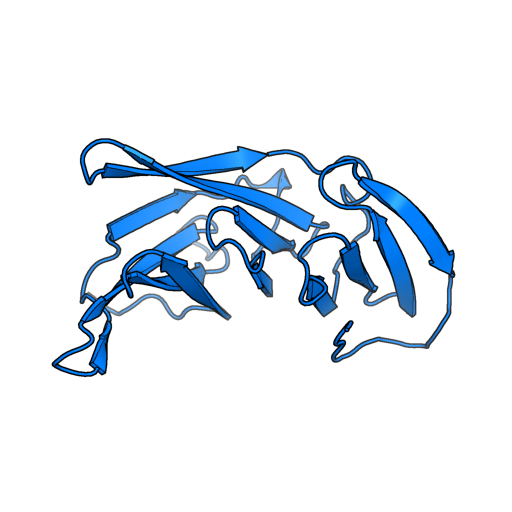.988 1.00 93.50 83 GLY A CA 1
ATOM 614 C C . GLY A 1 83 ? 8.780 1.352 -4.382 1.00 93.50 83 GLY A C 1
ATOM 615 O O . GLY A 1 83 ? 7.757 2.039 -4.395 1.00 93.50 83 GLY A O 1
ATOM 616 N N . CYS A 1 84 ? 8.815 0.137 -3.833 1.00 95.12 84 CYS A N 1
ATOM 617 C CA . CYS A 1 84 ? 7.713 -0.429 -3.058 1.00 95.12 84 CYS A CA 1
ATOM 618 C C . CYS A 1 84 ? 8.180 -0.950 -1.695 1.00 95.12 84 CYS A C 1
ATOM 620 O O . CYS A 1 84 ? 9.299 -1.445 -1.556 1.00 95.12 84 CYS A O 1
ATOM 622 N N . LYS A 1 85 ? 7.290 -0.888 -0.699 1.00 95.19 85 LYS A N 1
ATOM 623 C CA . LYS A 1 85 ? 7.505 -1.450 0.642 1.00 95.19 85 LYS A CA 1
ATOM 624 C C . LYS A 1 85 ? 6.301 -2.286 1.064 1.00 95.19 85 LYS A C 1
ATOM 626 O O . LYS A 1 85 ? 5.164 -1.863 0.863 1.00 95.19 85 LYS A O 1
ATOM 631 N N . LEU A 1 86 ? 6.553 -3.469 1.617 1.00 96.25 86 LEU A N 1
ATOM 632 C CA . LEU A 1 86 ? 5.517 -4.367 2.126 1.00 96.25 86 LEU A CA 1
ATOM 633 C C . LEU A 1 86 ? 5.269 -4.071 3.600 1.00 96.25 86 LEU A C 1
ATOM 635 O O . LEU A 1 86 ? 6.202 -3.792 4.352 1.00 96.25 86 LEU A O 1
ATOM 639 N N . PHE A 1 87 ? 4.014 -4.162 4.012 1.00 96.50 87 PHE A N 1
ATOM 640 C CA . PHE A 1 87 ? 3.614 -4.081 5.403 1.00 96.50 87 PHE A CA 1
ATOM 641 C C . PHE A 1 87 ? 2.687 -5.242 5.732 1.00 96.50 87 PHE A C 1
ATOM 643 O O . PHE A 1 87 ? 1.654 -5.415 5.087 1.00 96.50 87 PHE A O 1
ATOM 650 N N . GLU A 1 88 ? 3.040 -5.998 6.766 1.00 95.88 88 GLU A N 1
ATOM 651 C CA . GLU A 1 88 ? 2.146 -6.982 7.371 1.00 95.88 88 GLU A CA 1
ATOM 652 C C . GLU A 1 88 ? 1.356 -6.335 8.498 1.00 95.88 88 GLU A C 1
ATOM 654 O O . GLU A 1 88 ? 1.919 -5.646 9.353 1.00 95.88 88 GLU A O 1
ATOM 659 N N . LEU A 1 89 ? 0.050 -6.569 8.499 1.00 94.06 89 LEU A N 1
ATOM 660 C CA . LEU A 1 89 ? -0.886 -6.112 9.505 1.00 94.06 89 LEU A CA 1
ATOM 661 C C . LEU A 1 89 ? -1.278 -7.283 10.405 1.00 94.06 89 LEU A C 1
ATOM 663 O O . LEU A 1 89 ? -2.169 -8.075 10.095 1.00 94.06 89 LEU A O 1
ATOM 667 N N . ASN A 1 90 ? -0.641 -7.332 11.567 1.00 90.81 90 ASN A N 1
ATOM 668 C CA . ASN A 1 90 ? -0.954 -8.294 12.611 1.00 90.81 90 ASN A CA 1
ATOM 669 C C . ASN A 1 90 ? -2.054 -7.746 13.524 1.00 90.81 90 ASN A C 1
ATOM 671 O O . ASN A 1 90 ? -2.086 -6.552 13.820 1.00 90.81 90 ASN A O 1
ATOM 675 N N . ASP A 1 91 ? -2.927 -8.633 13.989 1.00 85.25 91 ASP A N 1
ATOM 676 C CA . ASP A 1 91 ? -3.971 -8.369 14.984 1.00 85.25 91 ASP A CA 1
ATOM 677 C C . ASP A 1 91 ? -3.865 -9.473 16.033 1.00 85.25 91 ASP A C 1
ATOM 679 O O . ASP A 1 91 ? -4.400 -10.566 15.853 1.00 85.25 91 ASP A O 1
ATOM 683 N N . GLN A 1 92 ? -3.058 -9.219 17.064 1.00 77.06 92 GLN A N 1
ATOM 684 C CA . GLN A 1 92 ? -2.892 -10.115 18.207 1.00 77.06 92 GLN A CA 1
ATOM 685 C C . GLN A 1 92 ? -3.518 -9.439 19.421 1.00 77.06 92 GLN A C 1
ATOM 687 O O . GLN A 1 92 ? -3.209 -8.285 19.707 1.00 77.06 92 GLN A O 1
ATOM 692 N N . ASP A 1 93 ? -4.421 -10.141 20.106 1.00 77.31 93 ASP A N 1
ATOM 693 C CA . ASP A 1 93 ? -5.112 -9.646 21.303 1.00 77.31 93 ASP A CA 1
ATOM 694 C C . ASP A 1 93 ? -5.784 -8.270 21.117 1.00 77.31 93 ASP A C 1
ATOM 696 O O . ASP A 1 93 ? -5.775 -7.433 22.018 1.00 77.31 93 ASP A O 1
ATOM 700 N N . PHE A 1 94 ? -6.379 -8.029 19.939 1.00 70.31 94 PHE A N 1
ATOM 701 C CA . PHE A 1 94 ? -7.012 -6.757 19.545 1.00 70.31 94 PHE A CA 1
ATOM 702 C C . PHE A 1 94 ? -6.046 -5.569 19.417 1.00 70.31 94 PHE A C 1
ATOM 704 O O . PHE A 1 94 ? -6.481 -4.420 19.296 1.00 70.31 94 PHE A O 1
ATOM 711 N N . ILE A 1 95 ? -4.740 -5.831 19.421 1.00 81.44 95 ILE A N 1
ATOM 712 C CA . ILE A 1 95 ? -3.701 -4.835 19.192 1.00 81.44 95 ILE A CA 1
ATOM 713 C C . ILE A 1 95 ? -3.199 -4.997 17.761 1.00 81.44 95 ILE A C 1
ATOM 715 O O . ILE A 1 95 ? -2.606 -6.013 17.385 1.00 81.44 95 ILE A O 1
ATOM 719 N N . TYR A 1 96 ? -3.414 -3.954 16.963 1.00 87.50 96 TYR A N 1
ATOM 720 C CA . TYR A 1 96 ? -2.877 -3.894 15.613 1.00 87.50 96 TYR A CA 1
ATOM 721 C C . TYR A 1 96 ? -1.389 -3.561 15.632 1.00 87.50 96 TYR A C 1
ATOM 723 O O . TYR A 1 96 ? -0.947 -2.652 16.337 1.00 87.50 96 TYR A O 1
ATOM 731 N N . LYS A 1 97 ? -0.618 -4.245 14.787 1.00 91.94 97 LYS A N 1
ATOM 732 C CA . LYS A 1 97 ? 0.790 -3.930 14.536 1.00 91.94 97 LYS A CA 1
ATOM 733 C C . LYS A 1 97 ? 1.092 -3.983 13.047 1.00 91.94 97 LYS A C 1
ATOM 735 O O . LYS A 1 97 ? 0.734 -4.947 12.380 1.00 91.94 97 LYS A O 1
ATOM 740 N N . LEU A 1 98 ? 1.813 -2.976 12.563 1.00 93.88 98 LEU A N 1
ATOM 741 C CA . LEU A 1 98 ? 2.363 -2.940 11.215 1.00 93.88 98 LEU A CA 1
ATOM 742 C C . LEU A 1 98 ? 3.828 -3.336 11.284 1.00 93.88 98 LEU A C 1
ATOM 744 O O . LEU A 1 98 ? 4.612 -2.724 12.010 1.00 93.88 98 LEU A O 1
ATOM 748 N N . VAL A 1 99 ? 4.182 -4.375 10.540 1.00 94.38 99 VAL A N 1
ATOM 749 C CA . VAL A 1 99 ? 5.555 -4.856 10.428 1.00 94.38 99 VAL A CA 1
ATOM 750 C C . VAL A 1 99 ? 6.047 -4.539 9.018 1.00 94.38 99 VAL A C 1
ATOM 752 O O . VAL A 1 99 ? 5.579 -5.165 8.065 1.00 94.38 99 VAL A O 1
ATOM 755 N N . PRO A 1 100 ? 6.957 -3.560 8.855 1.00 93.56 100 PRO A N 1
ATOM 756 C CA . PRO A 1 100 ? 7.546 -3.281 7.557 1.00 93.56 100 PRO A CA 1
ATOM 757 C C . PRO A 1 100 ? 8.425 -4.455 7.120 1.00 93.56 100 PRO A C 1
ATOM 759 O O . PRO A 1 100 ? 9.226 -4.979 7.897 1.00 93.56 100 PRO A O 1
ATOM 762 N N . LYS A 1 101 ? 8.297 -4.841 5.853 1.00 92.44 101 LYS A N 1
ATOM 763 C CA . LYS A 1 101 ? 9.117 -5.854 5.199 1.00 92.44 101 LYS A CA 1
ATOM 764 C C . LYS A 1 101 ? 9.697 -5.320 3.901 1.00 92.44 101 LYS A C 1
ATOM 766 O O . LYS A 1 101 ? 9.086 -4.539 3.168 1.00 92.44 101 LYS A O 1
ATOM 771 N N . VAL A 1 102 ? 10.909 -5.773 3.628 1.00 86.50 102 VAL A N 1
ATOM 772 C CA . VAL A 1 102 ? 11.607 -5.493 2.381 1.00 86.50 102 VAL A CA 1
ATOM 773 C C . VAL A 1 102 ? 11.066 -6.403 1.282 1.00 86.50 102 VAL A C 1
ATOM 775 O O . VAL A 1 102 ? 10.860 -7.593 1.504 1.00 86.50 102 VAL A O 1
ATOM 778 N N . VAL A 1 103 ? 10.886 -5.844 0.085 1.00 87.94 103 VAL A N 1
ATOM 779 C CA . VAL A 1 103 ? 10.517 -6.579 -1.130 1.00 87.94 103 VAL A CA 1
ATOM 780 C C . VAL A 1 103 ? 11.672 -6.440 -2.122 1.00 87.94 103 VAL A C 1
ATOM 782 O O . VAL A 1 103 ? 11.651 -5.511 -2.929 1.00 87.94 103 VAL A O 1
ATOM 785 N N . PRO A 1 104 ? 12.714 -7.295 -2.058 1.00 87.69 104 PRO A N 1
ATOM 786 C CA . PRO A 1 104 ? 13.963 -7.064 -2.787 1.00 87.69 104 PRO A CA 1
ATOM 787 C C . PRO A 1 104 ? 13.794 -6.788 -4.291 1.00 87.69 104 PRO A C 1
ATOM 789 O O . PRO A 1 104 ? 14.416 -5.845 -4.775 1.00 87.69 104 PRO A O 1
ATOM 792 N N . PRO A 1 105 ? 12.914 -7.495 -5.038 1.00 87.81 105 PRO A N 1
ATOM 793 C CA . PRO A 1 105 ? 12.720 -7.219 -6.466 1.00 87.81 105 PRO A CA 1
ATOM 794 C C . PRO A 1 105 ? 12.126 -5.839 -6.780 1.00 87.81 105 PRO A C 1
ATOM 796 O O . PRO A 1 105 ? 12.160 -5.410 -7.928 1.00 87.81 105 PRO A O 1
ATOM 799 N N . LEU A 1 106 ? 11.551 -5.159 -5.784 1.00 88.38 106 LEU A N 1
ATOM 800 C CA . LEU A 1 106 ? 10.864 -3.874 -5.927 1.00 88.38 106 LEU A CA 1
ATOM 801 C C . LEU A 1 106 ? 11.526 -2.750 -5.113 1.00 88.38 106 LEU A C 1
ATOM 803 O O . LEU A 1 106 ? 10.939 -1.681 -4.916 1.00 88.38 106 LEU A O 1
ATOM 807 N N . GLN A 1 107 ? 12.756 -2.973 -4.647 1.00 87.38 107 GLN A N 1
ATOM 808 C CA . GLN A 1 107 ? 13.563 -1.933 -4.020 1.00 87.38 107 GLN A CA 1
ATOM 809 C C . GLN A 1 107 ? 14.245 -1.068 -5.072 1.00 87.38 107 GLN A C 1
ATOM 811 O O . GLN A 1 107 ? 14.822 -1.575 -6.030 1.00 87.38 107 GLN A O 1
ATOM 816 N N . SER A 1 108 ? 14.220 0.249 -4.865 1.00 87.06 108 SER A N 1
ATOM 817 C CA . SER A 1 108 ? 14.970 1.208 -5.686 1.00 87.06 108 SER A CA 1
ATOM 818 C C . SER A 1 108 ? 14.656 1.148 -7.189 1.00 87.06 108 SER A C 1
ATOM 820 O O . SER A 1 108 ? 15.447 1.611 -8.007 1.00 87.06 108 SER A O 1
ATOM 822 N N . ILE A 1 109 ? 13.484 0.622 -7.562 1.00 89.75 109 ILE A N 1
ATOM 823 C CA . ILE A 1 109 ? 13.001 0.561 -8.953 1.00 89.75 109 ILE A CA 1
ATOM 824 C C . ILE A 1 109 ? 12.293 1.852 -9.394 1.00 89.75 109 ILE A C 1
ATOM 826 O O . ILE A 1 109 ? 11.693 1.902 -10.467 1.00 89.75 109 ILE A O 1
ATOM 830 N N . GLY A 1 110 ? 12.329 2.890 -8.553 1.00 89.62 110 GLY A N 1
ATOM 831 C CA . GLY A 1 110 ? 11.638 4.153 -8.785 1.00 89.62 110 GLY A CA 1
ATOM 832 C C . GLY A 1 110 ? 10.121 4.062 -8.592 1.00 89.62 110 GLY A C 1
ATOM 833 O O . GLY A 1 110 ? 9.573 3.044 -8.164 1.00 89.62 110 GLY A O 1
ATOM 834 N N . LEU A 1 111 ? 9.437 5.164 -8.898 1.00 92.25 111 LEU A N 1
ATOM 835 C CA . LEU A 1 111 ? 8.003 5.328 -8.673 1.00 92.25 111 LEU A CA 1
ATOM 836 C C . LEU A 1 111 ? 7.168 4.320 -9.479 1.00 92.25 111 LEU A C 1
ATOM 838 O O . LEU A 1 111 ? 7.173 4.334 -10.713 1.00 92.25 111 LEU A O 1
ATOM 842 N N . GLN A 1 112 ? 6.383 3.506 -8.771 1.00 94.38 112 GLN A N 1
ATOM 843 C CA . GLN A 1 112 ? 5.352 2.650 -9.360 1.00 94.38 112 GLN A CA 1
ATOM 844 C C . GLN A 1 112 ? 3.997 3.367 -9.292 1.00 94.38 112 GLN A C 1
ATOM 846 O O . GLN A 1 112 ? 3.544 3.740 -8.211 1.00 94.38 112 GLN A O 1
ATOM 851 N N . LYS A 1 113 ? 3.363 3.606 -10.446 1.00 92.88 113 LYS A N 1
ATOM 852 C CA . LYS A 1 113 ? 2.123 4.398 -10.564 1.00 92.88 113 LYS A CA 1
ATOM 853 C C . LYS A 1 113 ? 0.859 3.595 -10.299 1.00 92.88 113 LYS A C 1
ATOM 855 O O . LYS A 1 113 ? -0.126 4.162 -9.839 1.00 92.88 113 LYS A O 1
ATOM 860 N N . CYS A 1 114 ? 0.884 2.302 -10.590 1.00 93.44 114 CYS A N 1
ATOM 861 C CA . CYS A 1 114 ? -0.214 1.391 -10.306 1.00 93.44 114 CYS A CA 1
ATOM 862 C C . CYS A 1 114 ? 0.329 0.091 -9.723 1.00 93.44 114 CYS A C 1
ATOM 864 O O . CYS A 1 114 ? 1.415 -0.364 -10.096 1.00 93.44 114 CYS A O 1
ATOM 866 N N . LEU A 1 115 ? -0.441 -0.473 -8.800 1.00 96.31 115 LEU A N 1
ATOM 867 C CA . LEU A 1 115 ? -0.166 -1.718 -8.103 1.00 96.31 115 LEU A CA 1
ATOM 868 C C . LEU A 1 115 ? -1.455 -2.538 -8.083 1.00 96.31 115 LEU A C 1
ATOM 870 O O . LEU A 1 115 ? -2.522 -1.964 -7.867 1.00 96.31 115 LEU A O 1
ATOM 874 N N . ALA A 1 116 ? -1.359 -3.855 -8.226 1.00 97.19 116 ALA A N 1
ATOM 875 C CA . ALA A 1 116 ? -2.504 -4.739 -8.039 1.00 97.19 116 ALA A CA 1
ATOM 876 C C . ALA A 1 116 ? -2.074 -6.117 -7.537 1.00 97.19 116 ALA A C 1
ATOM 878 O O . ALA A 1 116 ? -1.032 -6.639 -7.932 1.00 97.19 116 ALA A O 1
ATOM 879 N N . PHE A 1 117 ? -2.910 -6.708 -6.690 1.00 97.56 117 PHE A N 1
ATOM 880 C CA . PHE A 1 117 ? -2.883 -8.139 -6.410 1.00 97.56 117 PHE A CA 1
ATOM 881 C C . PHE A 1 117 ? -3.900 -8.842 -7.306 1.00 97.56 117 PHE A C 1
ATOM 883 O O . PHE A 1 117 ? -4.944 -8.262 -7.605 1.00 97.56 117 PHE A O 1
ATOM 890 N N . SER A 1 118 ? -3.617 -10.081 -7.711 1.00 97.25 118 SER A N 1
ATOM 891 C CA . SER A 1 118 ? -4.636 -10.934 -8.328 1.00 97.25 118 SER A CA 1
ATOM 892 C C . SER A 1 118 ? -5.728 -11.291 -7.325 1.00 97.25 118 SER A C 1
ATOM 894 O O . SER A 1 118 ? -5.524 -11.229 -6.110 1.00 97.25 118 SER A O 1
ATOM 896 N N . THR A 1 119 ? -6.895 -11.697 -7.823 1.00 94.81 119 THR A N 1
ATOM 897 C CA . THR A 1 119 ? -8.055 -11.979 -6.963 1.00 94.81 119 THR A CA 1
ATOM 898 C C . THR A 1 119 ? -7.838 -13.160 -6.017 1.00 94.81 119 THR A C 1
ATOM 900 O O . THR A 1 119 ? -8.355 -13.163 -4.901 1.00 94.81 119 THR A O 1
ATOM 903 N N . ASP A 1 120 ? -7.035 -14.134 -6.443 1.00 95.69 120 ASP A N 1
ATOM 904 C CA . ASP A 1 120 ? -6.615 -15.292 -5.653 1.00 95.69 120 ASP A CA 1
ATOM 905 C C . ASP A 1 120 ? -5.426 -14.996 -4.717 1.00 95.69 120 ASP A C 1
ATOM 907 O O . ASP A 1 120 ? -5.020 -15.866 -3.949 1.00 95.69 120 ASP A O 1
ATOM 911 N N . GLY A 1 121 ? -4.851 -13.790 -4.791 1.00 96.25 121 GLY A N 1
ATOM 912 C CA . GLY A 1 121 ? -3.682 -13.376 -4.017 1.00 96.25 121 GLY A CA 1
ATOM 913 C C . GLY A 1 121 ? -2.356 -14.006 -4.455 1.00 96.25 121 GLY A C 1
ATOM 914 O O . GLY A 1 121 ? -1.326 -13.749 -3.842 1.00 96.25 121 GLY A O 1
ATOM 915 N N . SER A 1 122 ? -2.336 -14.815 -5.520 1.00 97.12 122 SER A N 1
ATOM 916 C CA . SER A 1 122 ? -1.138 -15.553 -5.944 1.00 97.12 122 SER A CA 1
ATOM 917 C C . SER A 1 122 ? -0.163 -14.728 -6.787 1.00 97.12 122 SER A C 1
ATOM 919 O O . SER A 1 122 ? 0.941 -15.195 -7.095 1.00 97.12 122 SER A O 1
ATOM 921 N N . LYS A 1 123 ? -0.551 -13.516 -7.202 1.00 97.31 123 LYS A N 1
ATOM 922 C CA . LYS A 1 123 ? 0.268 -12.619 -8.022 1.00 97.31 123 LYS A CA 1
ATOM 923 C C . LYS A 1 123 ? 0.191 -11.185 -7.549 1.00 97.31 123 LYS A C 1
ATOM 925 O O . LYS A 1 123 ? -0.833 -10.719 -7.056 1.00 97.31 123 LYS A O 1
ATOM 930 N N . PHE A 1 124 ? 1.277 -10.474 -7.803 1.00 97.38 124 PHE A N 1
ATOM 931 C CA . PHE A 1 124 ? 1.387 -9.042 -7.603 1.00 97.38 124 PHE A CA 1
ATOM 932 C C . PHE A 1 124 ? 1.953 -8.395 -8.860 1.00 97.38 124 PHE A C 1
ATOM 934 O O . PHE A 1 124 ? 2.918 -8.906 -9.428 1.00 97.38 124 PHE A O 1
ATOM 941 N N . ALA A 1 125 ? 1.379 -7.281 -9.299 1.00 96.88 125 ALA A N 1
ATOM 942 C CA . ALA A 1 125 ? 1.887 -6.549 -10.447 1.00 96.88 125 ALA A CA 1
ATOM 943 C C . ALA A 1 125 ? 2.117 -5.073 -10.144 1.00 96.88 125 ALA A C 1
ATOM 945 O O . ALA A 1 125 ? 1.427 -4.465 -9.321 1.00 96.88 125 ALA A O 1
ATOM 946 N N . THR A 1 126 ? 3.103 -4.511 -10.841 1.00 95.88 126 THR A N 1
ATOM 947 C CA . THR A 1 126 ? 3.459 -3.096 -10.764 1.00 95.88 126 THR A CA 1
ATOM 948 C C . THR A 1 126 ? 3.617 -2.508 -12.159 1.00 95.88 126 THR A C 1
ATOM 950 O O . THR A 1 126 ? 4.133 -3.154 -13.074 1.00 95.88 126 THR A O 1
ATOM 953 N N . GLY A 1 127 ? 3.187 -1.258 -12.314 1.00 95.25 127 GLY A N 1
ATOM 954 C CA . GLY A 1 127 ? 3.445 -0.449 -13.501 1.00 95.25 127 GLY A CA 1
ATOM 955 C C . GLY A 1 127 ? 4.247 0.793 -13.137 1.00 95.25 127 GLY A C 1
ATOM 956 O O . GLY A 1 127 ? 3.755 1.670 -12.422 1.00 95.25 127 GLY A O 1
ATOM 957 N N . GLY A 1 128 ? 5.478 0.877 -13.632 1.00 92.06 128 GLY A N 1
ATOM 958 C CA . GLY A 1 128 ? 6.389 1.982 -13.358 1.00 92.06 128 GLY A CA 1
ATOM 959 C C . GLY A 1 128 ? 6.035 3.273 -14.098 1.00 92.06 128 GLY A C 1
ATOM 960 O O . GLY A 1 128 ? 5.393 3.274 -15.155 1.00 92.06 128 GLY A O 1
ATOM 961 N N . GLU A 1 129 ? 6.491 4.406 -13.560 1.00 89.88 129 GLU A N 1
ATOM 962 C CA . GLU A 1 129 ? 6.491 5.677 -14.291 1.00 89.88 129 GLU A CA 1
ATOM 963 C C . GLU A 1 129 ? 7.311 5.601 -15.589 1.00 89.88 129 GLU A C 1
ATOM 965 O O . GLU A 1 129 ? 6.932 6.220 -16.581 1.00 89.88 129 GLU A O 1
ATOM 970 N N . ASP A 1 130 ? 8.366 4.788 -15.586 1.00 84.69 130 ASP A N 1
ATOM 971 C CA . ASP A 1 130 ? 9.236 4.468 -16.720 1.00 84.69 130 ASP A CA 1
ATOM 972 C C . ASP A 1 130 ? 8.575 3.568 -17.782 1.00 84.69 130 ASP A C 1
ATOM 974 O O . ASP A 1 130 ? 9.181 3.282 -18.816 1.00 84.69 130 ASP A O 1
ATOM 978 N N . GLY A 1 131 ? 7.336 3.120 -17.544 1.00 89.44 131 GLY A N 1
ATOM 979 C CA . GLY A 1 131 ? 6.619 2.235 -18.453 1.00 89.44 131 GLY A CA 1
ATOM 980 C C . GLY A 1 131 ? 7.049 0.771 -18.375 1.00 89.44 131 GLY A C 1
ATOM 981 O O . GLY A 1 131 ? 6.750 -0.001 -19.288 1.00 89.44 131 GLY A O 1
ATOM 982 N N . HIS A 1 132 ? 7.739 0.383 -17.303 1.00 93.25 132 HIS A N 1
ATOM 983 C CA . HIS A 1 132 ? 8.121 -0.994 -17.020 1.00 93.25 132 HIS A CA 1
ATOM 984 C C . HIS A 1 132 ? 6.969 -1.739 -16.333 1.00 93.25 132 HIS A C 1
ATOM 986 O O . HIS A 1 132 ? 6.468 -1.293 -15.297 1.00 93.25 132 HIS A O 1
ATOM 992 N N . LEU A 1 133 ? 6.543 -2.864 -16.911 1.00 94.81 133 LEU A N 1
ATOM 993 C CA . LEU A 1 133 ? 5.522 -3.740 -16.337 1.00 94.81 133 LEU A CA 1
ATOM 994 C C . LEU A 1 133 ? 6.181 -4.943 -15.668 1.00 94.81 133 LEU A C 1
ATOM 996 O O . LEU A 1 133 ? 6.958 -5.650 -16.309 1.00 94.81 133 LEU A O 1
ATOM 1000 N N . ARG A 1 134 ? 5.824 -5.202 -14.408 1.00 94.31 134 ARG A N 1
ATOM 1001 C CA . ARG A 1 134 ? 6.300 -6.371 -13.663 1.00 94.31 134 ARG A CA 1
ATOM 1002 C C . ARG A 1 134 ? 5.142 -7.178 -13.117 1.00 94.31 134 ARG A C 1
ATOM 1004 O O . ARG A 1 134 ? 4.176 -6.602 -12.625 1.00 94.31 134 ARG A O 1
ATOM 1011 N N . ILE A 1 135 ? 5.260 -8.501 -13.172 1.00 96.00 135 ILE A N 1
ATOM 1012 C CA . ILE A 1 135 ? 4.356 -9.443 -12.504 1.00 96.00 135 ILE A CA 1
ATOM 1013 C C . ILE A 1 135 ? 5.211 -10.426 -11.715 1.00 96.00 135 ILE A C 1
ATOM 1015 O O . ILE A 1 135 ? 6.149 -11.012 -12.255 1.00 96.00 135 ILE A O 1
ATOM 1019 N N . LEU A 1 136 ? 4.874 -10.619 -10.446 1.00 96.25 136 LEU A N 1
ATOM 1020 C CA . LEU A 1 136 ? 5.557 -11.499 -9.513 1.00 96.25 136 LEU A CA 1
ATOM 1021 C C . LEU A 1 136 ? 4.576 -12.546 -8.986 1.00 96.25 136 LEU A C 1
ATOM 1023 O O . LEU A 1 136 ? 3.406 -12.243 -8.755 1.00 96.25 136 LEU A O 1
ATOM 1027 N N . GLU A 1 137 ? 5.054 -13.768 -8.768 1.00 96.81 137 GLU A N 1
ATOM 1028 C CA . GLU A 1 137 ? 4.370 -14.739 -7.915 1.00 96.81 137 GLU A CA 1
ATOM 1029 C C . GLU A 1 137 ? 4.409 -14.245 -6.469 1.00 96.81 137 GLU A C 1
ATOM 1031 O O . GLU A 1 137 ? 5.424 -13.722 -6.004 1.00 96.81 137 GLU A O 1
ATOM 1036 N N . TRP A 1 138 ? 3.317 -14.443 -5.744 1.00 96.56 138 TRP A N 1
ATOM 1037 C CA . TRP A 1 138 ? 3.180 -14.062 -4.347 1.00 96.56 138 TRP A CA 1
ATOM 1038 C C . TRP A 1 138 ? 2.900 -15.295 -3.476 1.00 96.56 138 TRP A C 1
ATOM 1040 O O . TRP A 1 138 ? 2.191 -16.197 -3.928 1.00 96.56 138 TRP A O 1
ATOM 1050 N N . PRO A 1 139 ? 3.464 -15.394 -2.254 1.00 94.81 139 PRO A N 1
ATOM 1051 C CA . PRO A 1 139 ? 4.390 -14.464 -1.588 1.00 94.81 139 PRO A CA 1
ATOM 1052 C C . PRO A 1 139 ? 5.869 -14.690 -1.950 1.00 94.81 139 PRO A C 1
ATOM 1054 O O . PRO A 1 139 ? 6.753 -14.061 -1.379 1.00 94.81 139 PRO A O 1
ATOM 1057 N N . GLY A 1 140 ? 6.166 -15.606 -2.880 1.00 92.44 140 GLY A N 1
ATOM 1058 C CA . GLY A 1 140 ? 7.542 -15.997 -3.218 1.00 92.44 140 GLY A CA 1
ATOM 1059 C C . GLY A 1 140 ? 8.373 -14.918 -3.923 1.00 92.44 140 GLY A C 1
ATOM 1060 O O . GLY A 1 140 ? 9.590 -15.061 -4.013 1.00 92.44 140 GLY A O 1
ATOM 1061 N N . LEU A 1 141 ? 7.737 -13.857 -4.430 1.00 93.50 141 LEU A N 1
ATOM 1062 C CA . LEU A 1 141 ? 8.353 -12.740 -5.157 1.00 93.50 141 LEU A CA 1
ATOM 1063 C C . LEU A 1 141 ? 9.156 -13.164 -6.396 1.00 93.50 141 LEU A C 1
ATOM 1065 O O . LEU A 1 141 ? 10.041 -12.442 -6.859 1.00 93.50 141 LEU A O 1
ATOM 1069 N N . LYS A 1 142 ? 8.853 -14.335 -6.960 1.00 94.88 142 LYS A N 1
ATOM 1070 C CA . LYS A 1 142 ? 9.480 -14.797 -8.195 1.00 94.88 142 LYS A CA 1
ATOM 1071 C C . LYS A 1 142 ? 8.925 -13.993 -9.362 1.00 94.88 142 LYS A C 1
ATOM 1073 O O . LYS A 1 142 ? 7.718 -13.961 -9.575 1.00 94.88 142 LYS A O 1
ATOM 1078 N N . VAL A 1 143 ? 9.801 -13.373 -10.139 1.00 94.38 143 VAL A N 1
ATOM 1079 C CA . VAL A 1 143 ? 9.401 -12.587 -11.309 1.00 94.38 143 VAL A CA 1
ATOM 1080 C C . VAL A 1 143 ? 8.872 -13.518 -12.406 1.00 94.38 143 VAL A C 1
ATOM 1082 O O . VAL A 1 143 ? 9.583 -14.408 -12.874 1.00 94.38 143 VAL A O 1
ATOM 1085 N N . VAL A 1 144 ? 7.609 -13.323 -12.788 1.00 95.06 144 VAL A N 1
ATOM 1086 C CA . VAL A 1 144 ? 6.917 -14.026 -13.883 1.00 95.06 144 VAL A CA 1
ATOM 1087 C C . VAL A 1 144 ? 7.063 -13.250 -15.187 1.00 95.06 144 VAL A C 1
ATOM 1089 O O . VAL A 1 144 ? 7.256 -13.846 -16.242 1.00 95.06 144 VAL A O 1
ATOM 1092 N N . LEU A 1 145 ? 6.963 -11.922 -15.102 1.00 94.12 145 LEU A N 1
ATOM 1093 C CA . LEU A 1 145 ? 7.092 -11.000 -16.223 1.00 94.12 145 LEU A CA 1
ATOM 1094 C C . LEU A 1 145 ? 7.904 -9.782 -15.784 1.00 94.12 145 LEU A C 1
ATOM 1096 O O . LEU A 1 145 ? 7.607 -9.196 -14.744 1.00 94.12 145 LEU A O 1
ATOM 1100 N N . ASP A 1 146 ? 8.879 -9.401 -16.603 1.00 94.31 146 ASP A N 1
ATOM 1101 C CA . ASP A 1 146 ? 9.680 -8.178 -16.481 1.00 94.31 146 ASP A CA 1
ATOM 1102 C C . ASP A 1 146 ? 9.794 -7.587 -17.889 1.00 94.31 146 ASP A C 1
ATOM 1104 O O . ASP A 1 146 ? 10.677 -7.960 -18.660 1.00 94.31 146 ASP A O 1
ATOM 1108 N N . GLU A 1 147 ? 8.810 -6.772 -18.278 1.00 94.94 147 GLU A N 1
ATOM 1109 C CA . GLU A 1 147 ? 8.730 -6.206 -19.626 1.00 94.94 147 GLU A CA 1
ATOM 1110 C C . GLU A 1 147 ? 9.125 -4.720 -19.603 1.00 94.94 147 GLU A C 1
ATOM 1112 O O . GLU A 1 147 ? 8.312 -3.850 -19.240 1.00 94.94 147 GLU A O 1
ATOM 1117 N N . PRO A 1 148 ? 10.369 -4.392 -19.994 1.00 90.12 148 PRO A N 1
ATOM 1118 C CA . PRO A 1 148 ? 10.825 -3.016 -20.042 1.00 90.12 148 PRO A CA 1
ATOM 1119 C C . PRO A 1 148 ? 10.181 -2.278 -21.219 1.00 90.12 148 PRO A C 1
ATOM 1121 O O . PRO A 1 148 ? 10.278 -2.702 -22.367 1.00 90.12 148 PRO A O 1
ATOM 1124 N N . ARG A 1 149 ? 9.624 -1.087 -20.961 1.00 85.31 149 ARG A N 1
ATOM 1125 C CA . ARG A 1 149 ? 8.963 -0.233 -21.974 1.00 85.31 149 ARG A CA 1
ATOM 1126 C C . ARG A 1 149 ? 7.708 -0.865 -22.593 1.00 85.31 149 ARG A C 1
ATOM 1128 O O . ARG A 1 149 ? 7.373 -0.567 -23.739 1.00 85.31 149 ARG A O 1
ATOM 1135 N N . ALA A 1 150 ? 6.976 -1.665 -21.820 1.00 88.44 150 ALA A N 1
ATOM 1136 C CA . ALA A 1 150 ? 5.646 -2.151 -22.187 1.00 88.44 150 ALA A CA 1
ATOM 1137 C C . ALA A 1 150 ? 4.682 -1.005 -22.563 1.00 88.44 150 ALA A C 1
ATOM 1139 O O . ALA A 1 150 ? 3.791 -1.171 -23.396 1.00 88.44 150 ALA A O 1
ATOM 1140 N N . HIS A 1 151 ? 4.866 0.180 -21.971 1.00 86.56 151 HIS A N 1
ATOM 1141 C CA . HIS A 1 151 ? 4.154 1.396 -22.355 1.00 86.56 151 HIS A CA 1
ATOM 1142 C C . HIS A 1 151 ? 5.008 2.650 -22.096 1.00 86.56 151 HIS A C 1
ATOM 1144 O O . HIS A 1 151 ? 6.125 2.556 -21.606 1.00 86.56 151 HIS A O 1
ATOM 1150 N N . LYS A 1 152 ? 4.497 3.850 -22.407 1.00 80.62 152 LYS A N 1
ATOM 1151 C CA . LYS A 1 152 ? 5.152 5.121 -22.024 1.00 80.62 152 LYS A CA 1
ATOM 1152 C C . LYS A 1 152 ? 4.920 5.504 -20.559 1.00 80.62 152 LYS A C 1
ATOM 1154 O O . LYS A 1 152 ? 5.669 6.304 -20.019 1.00 80.62 152 LYS A O 1
ATOM 1159 N N . SER A 1 153 ? 3.825 5.022 -19.969 1.00 77.38 153 SER A N 1
ATOM 1160 C CA . SER A 1 153 ? 3.450 5.215 -18.561 1.00 77.38 153 SER A CA 1
ATOM 1161 C C . SER A 1 153 ? 2.185 4.409 -18.250 1.00 77.38 153 SER A C 1
ATOM 1163 O O . SER A 1 153 ? 1.251 4.428 -19.058 1.00 77.38 153 SER A O 1
ATOM 1165 N N . PHE A 1 154 ? 2.132 3.745 -17.096 1.00 82.81 154 PHE A N 1
ATOM 1166 C CA . PHE A 1 154 ? 0.917 3.104 -16.584 1.00 82.81 154 PHE A CA 1
ATOM 1167 C C . PHE A 1 154 ? 0.154 4.041 -15.639 1.00 82.81 154 PHE A C 1
ATOM 1169 O O . PHE A 1 154 ? 0.759 4.867 -14.953 1.00 82.81 154 PHE A O 1
ATOM 1176 N N . ARG A 1 155 ? -1.180 3.944 -15.627 1.00 85.31 155 ARG A N 1
ATOM 1177 C CA . ARG A 1 155 ? -2.051 4.752 -14.748 1.00 85.31 155 ARG A CA 1
ATOM 1178 C C . ARG A 1 155 ? -2.974 3.921 -13.874 1.00 85.31 155 ARG A C 1
ATOM 1180 O O . ARG A 1 155 ? -3.365 4.394 -12.818 1.00 85.31 155 ARG A O 1
ATOM 1187 N N . ASP A 1 156 ? -3.327 2.733 -14.335 1.00 86.50 156 ASP A N 1
ATOM 1188 C CA . ASP A 1 156 ? -4.233 1.825 -13.655 1.00 86.50 156 ASP A CA 1
ATOM 1189 C C . ASP A 1 156 ? -3.909 0.397 -14.095 1.00 86.50 156 ASP A C 1
ATOM 1191 O O . ASP A 1 156 ? -3.407 0.197 -15.210 1.00 86.50 156 ASP A O 1
ATOM 1195 N N . MET A 1 157 ? -4.163 -0.573 -13.222 1.00 90.31 157 MET A N 1
ATOM 1196 C CA . MET A 1 157 ? -4.039 -1.986 -13.552 1.00 90.31 157 MET A CA 1
ATOM 1197 C C . MET A 1 157 ? -4.946 -2.841 -12.675 1.00 90.31 157 MET A C 1
ATOM 1199 O O . MET A 1 157 ? -5.157 -2.546 -11.503 1.00 90.31 157 MET A O 1
ATOM 1203 N N . ASP A 1 158 ? -5.403 -3.945 -13.247 1.00 89.75 158 ASP A N 1
ATOM 1204 C CA . ASP A 1 158 ? -6.135 -4.993 -12.552 1.00 89.75 158 ASP A CA 1
ATOM 1205 C C . ASP A 1 158 ? -5.663 -6.348 -13.084 1.00 89.75 158 ASP A C 1
ATOM 1207 O O . ASP A 1 158 ? -5.277 -6.470 -14.253 1.00 89.75 158 ASP A O 1
ATOM 1211 N N . ILE A 1 159 ? -5.669 -7.359 -12.222 1.00 86.50 159 ILE A N 1
ATOM 1212 C CA . ILE A 1 159 ? -5.252 -8.720 -12.555 1.00 86.50 159 ILE A CA 1
ATOM 1213 C C . ILE A 1 159 ? -6.305 -9.665 -12.001 1.00 86.50 159 ILE A C 1
ATOM 1215 O O . ILE A 1 159 ? -6.663 -9.584 -10.828 1.00 86.50 159 ILE A O 1
ATOM 1219 N N . ARG A 1 160 ? -6.788 -10.574 -12.847 1.00 81.62 160 ARG A N 1
ATOM 1220 C CA . ARG A 1 160 ? -7.723 -11.610 -12.411 1.00 81.62 160 ARG A CA 1
ATOM 1221 C C . ARG A 1 160 ? -6.986 -12.758 -11.752 1.00 81.62 160 ARG A C 1
ATOM 1223 O O . ARG A 1 160 ? -6.021 -13.251 -12.375 1.00 81.62 160 ARG A O 1
#

Foldseek 3Di:
DDPQDFQEKDWQQAPPRWIKMWTWHFDDPVGATKIFIWTQPPVVRDTDPGGLDMDGDDVQQAGFNYKEAQLNSQKIWTFHQQWIWIWGWDQDPNRTDTDIDDLPVTGRPGGFQEWYAANVNQKIWTAHCQRWIWIAGPPVRHTPDTRGCVDNGDHYDYHD

Sequence (160 aa):
MERAKGSCASWIRRPENKVLAVVGQPRSKTSPALLGVYALDTKTALLSPDPVLTCEMEEEDGNPVGFAVHPGGEEFVCATTKGCKLFELNDQDFIYKLVPKVVPPLQSIGLQKCLAFSTDGSKFATGGEDGHLRILEWPGLKVVLDEPRAHKSFRDMDIR

Radius of gyration: 15.63 Å; chains: 1; bounding box: 38×36×44 Å

Secondary structure (DSSP, 8-state):
-PPP--SEEEEEE-GGG-EEEEEEE---SSS--EEEEEEEETTTTEE-SS-SEEEEPPGGG--EEEEEE-TTSSEEEEEESSSEEEEEEEEETTEEEEEEE--GGGSS---EEEEEE-TTSSEEEEEETTS-EEEEETTT--EEEEETTSSS--------

pLDDT: mean 90.27, std 9.55, range [37.12, 97.56]